Protein AF-A0A498FD10-F1 (afdb_monomer_lite)

Structure (mmCIF, N/CA/C/O backbone):
data_AF-A0A498FD10-F1
#
_entry.id   AF-A0A498FD10-F1
#
loop_
_atom_site.group_PDB
_atom_site.id
_atom_site.type_symbol
_atom_site.label_atom_id
_atom_site.label_alt_id
_atom_site.label_comp_id
_atom_site.label_asym_id
_atom_site.label_entity_id
_atom_site.label_seq_id
_atom_site.pdbx_PDB_ins_code
_atom_site.Cartn_x
_atom_site.Cartn_y
_atom_site.Cartn_z
_atom_site.occupancy
_atom_site.B_iso_or_equiv
_atom_site.auth_seq_id
_atom_site.auth_comp_id
_atom_site.auth_asym_id
_atom_site.auth_atom_id
_atom_site.pdbx_PDB_model_num
ATOM 1 N N . MET A 1 1 ? 15.746 -13.177 -6.698 1.00 59.44 1 MET A N 1
ATOM 2 C CA . MET A 1 1 ? 15.782 -11.921 -5.909 1.00 59.44 1 MET A CA 1
ATOM 3 C C . MET A 1 1 ? 14.862 -10.963 -6.612 1.00 59.44 1 MET A C 1
ATOM 5 O O . MET A 1 1 ? 15.133 -10.631 -7.755 1.00 59.44 1 MET A O 1
ATOM 9 N N . SER A 1 2 ? 13.763 -10.611 -5.969 1.00 72.75 2 SER A N 1
ATOM 10 C CA . SER A 1 2 ? 12.691 -9.817 -6.556 1.00 72.75 2 SER A CA 1
ATOM 11 C C . SER A 1 2 ? 12.587 -8.515 -5.776 1.00 72.75 2 SER A C 1
ATOM 13 O O . SER A 1 2 ? 12.315 -8.534 -4.571 1.00 72.75 2 SER A O 1
ATOM 15 N N . ASP A 1 3 ? 12.815 -7.401 -6.459 1.00 87.06 3 ASP A N 1
ATOM 16 C CA . ASP A 1 3 ? 12.590 -6.076 -5.900 1.00 87.06 3 ASP A CA 1
ATOM 17 C C . ASP A 1 3 ? 11.085 -5.878 -5.734 1.00 87.06 3 ASP A C 1
ATOM 19 O O . ASP A 1 3 ? 10.345 -5.785 -6.711 1.00 87.06 3 ASP A O 1
ATOM 23 N N . VAL A 1 4 ? 10.624 -5.837 -4.488 1.00 91.31 4 VAL A N 1
ATOM 24 C CA . VAL A 1 4 ? 9.201 -5.733 -4.162 1.00 91.31 4 VAL A CA 1
ATOM 25 C C . VAL A 1 4 ? 8.952 -4.646 -3.132 1.00 91.31 4 VAL A C 1
ATOM 27 O O . VAL A 1 4 ? 9.721 -4.449 -2.186 1.00 91.31 4 VAL A O 1
ATOM 30 N N . VAL A 1 5 ? 7.834 -3.952 -3.296 1.00 92.19 5 VAL A N 1
ATOM 31 C CA . VAL A 1 5 ? 7.202 -3.183 -2.227 1.00 92.19 5 VAL A CA 1
ATOM 32 C C . VAL A 1 5 ? 6.246 -4.127 -1.509 1.00 92.19 5 VAL A C 1
ATOM 34 O O . VAL A 1 5 ? 5.463 -4.808 -2.155 1.00 92.19 5 VAL A O 1
ATOM 37 N N . TYR A 1 6 ? 6.307 -4.197 -0.187 1.00 93.06 6 TYR A N 1
ATOM 38 C CA . TYR A 1 6 ? 5.499 -5.117 0.609 1.00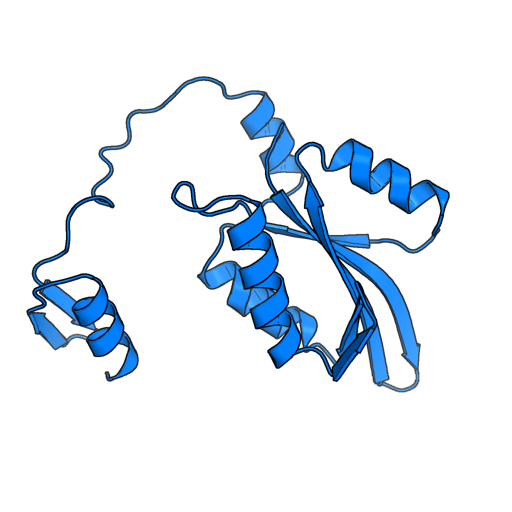 93.06 6 TYR A CA 1
ATOM 39 C C . TYR A 1 6 ? 4.609 -4.365 1.596 1.00 93.06 6 TYR A C 1
ATOM 41 O O . TYR A 1 6 ? 4.958 -3.275 2.063 1.00 93.06 6 TYR A O 1
ATOM 49 N N . ALA A 1 7 ? 3.507 -5.001 1.989 1.00 93.50 7 ALA A N 1
ATOM 50 C CA . ALA A 1 7 ? 2.672 -4.604 3.116 1.00 93.50 7 ALA A CA 1
ATOM 51 C C . ALA A 1 7 ? 2.555 -5.760 4.119 1.00 93.50 7 ALA A C 1
ATOM 53 O O . ALA A 1 7 ? 2.113 -6.857 3.784 1.00 93.50 7 ALA A O 1
ATOM 54 N N . ILE A 1 8 ? 2.961 -5.517 5.367 1.00 91.50 8 ILE A N 1
ATOM 55 C CA . ILE A 1 8 ? 2.906 -6.498 6.457 1.00 91.50 8 ILE A CA 1
ATOM 56 C C . ILE A 1 8 ? 1.992 -5.969 7.553 1.00 91.50 8 ILE A C 1
ATOM 58 O O . ILE A 1 8 ? 2.234 -4.895 8.109 1.00 91.50 8 ILE A O 1
ATOM 62 N N . ARG A 1 9 ? 0.984 -6.753 7.929 1.00 91.06 9 ARG A N 1
ATOM 63 C CA . ARG A 1 9 ? 0.213 -6.529 9.149 1.00 91.06 9 ARG A CA 1
ATOM 64 C C . ARG A 1 9 ? 1.095 -6.832 10.352 1.00 91.06 9 ARG A C 1
ATOM 66 O O . ARG A 1 9 ? 1.589 -7.947 10.480 1.00 91.06 9 ARG A O 1
ATOM 73 N N . ILE A 1 10 ? 1.297 -5.853 11.227 1.00 87.00 10 ILE A N 1
ATOM 74 C CA . ILE A 1 10 ? 2.062 -6.010 12.475 1.00 87.00 10 ILE A CA 1
ATOM 75 C C . ILE A 1 10 ? 1.133 -6.281 13.653 1.00 87.00 10 ILE A C 1
ATOM 77 O O . ILE A 1 10 ? 1.501 -7.009 14.573 1.00 87.00 10 ILE A O 1
ATOM 81 N N . SER A 1 11 ? -0.048 -5.673 13.644 1.00 82.56 11 SER A N 1
ATOM 82 C CA . SER A 1 11 ? -1.044 -5.855 14.689 1.00 82.56 11 SER A CA 1
ATOM 83 C C . SER A 1 11 ? -2.446 -5.841 14.085 1.00 82.56 11 SER A C 1
ATOM 85 O O . SER A 1 11 ? -2.685 -5.290 13.004 1.00 82.56 11 SER A O 1
ATOM 87 N N . HIS A 1 12 ? -3.367 -6.483 14.790 1.00 83.25 12 HIS A N 1
ATOM 88 C CA . HIS A 1 12 ? -4.774 -6.519 14.450 1.00 83.25 12 HIS A CA 1
ATOM 89 C C . HIS A 1 12 ? -5.584 -6.473 15.738 1.00 83.25 12 HIS A C 1
ATOM 91 O O . HIS A 1 12 ? -5.352 -7.276 16.644 1.00 83.25 12 HIS A O 1
ATOM 97 N N . LEU A 1 13 ? -6.532 -5.546 15.812 1.00 80.88 13 LEU A N 1
ATOM 98 C CA . LEU A 1 13 ? -7.516 -5.490 16.879 1.00 80.88 13 LEU A CA 1
ATOM 99 C C . LEU A 1 13 ? -8.904 -5.584 16.259 1.00 80.88 13 LEU A C 1
ATOM 101 O O . LEU A 1 13 ? -9.270 -4.764 15.420 1.00 80.88 13 LEU A O 1
ATOM 105 N N . GLU A 1 14 ? -9.682 -6.557 16.715 1.00 78.69 14 GLU A N 1
ATOM 106 C CA . GLU A 1 14 ? -11.080 -6.705 16.337 1.00 78.69 14 GLU A CA 1
ATOM 107 C C . GLU A 1 14 ? -11.931 -6.757 17.602 1.00 78.69 14 GLU A C 1
ATOM 109 O O . GLU A 1 14 ? -11.787 -7.654 18.434 1.00 78.69 14 GLU A O 1
ATOM 114 N N . TYR A 1 15 ? -12.794 -5.760 17.781 1.00 70.38 15 TYR A N 1
ATOM 115 C CA . TYR A 1 15 ? -13.701 -5.707 18.920 1.00 70.38 15 TYR A CA 1
ATOM 116 C C . TYR A 1 15 ? -15.035 -5.089 18.516 1.00 70.38 15 TYR A C 1
ATOM 118 O O . TYR A 1 15 ? -15.084 -3.960 18.035 1.00 70.38 15 TYR A O 1
ATOM 126 N N . SER A 1 16 ? -16.131 -5.819 18.743 1.00 70.00 16 SER A N 1
ATOM 127 C CA . SER A 1 16 ? -17.508 -5.337 18.537 1.00 70.00 16 SER A CA 1
ATOM 128 C C . SER A 1 16 ? -17.758 -4.698 17.157 1.00 70.00 16 SER A C 1
ATOM 130 O O . SER A 1 16 ? -18.390 -3.649 17.060 1.00 70.00 16 SER A O 1
ATOM 132 N N . GLY A 1 17 ? -17.240 -5.314 16.086 1.00 69.19 17 GLY A N 1
ATOM 133 C CA . GLY A 1 17 ? -17.388 -4.835 14.701 1.00 69.19 17 GLY A CA 1
ATOM 134 C C . GLY A 1 17 ? -16.402 -3.738 14.285 1.00 69.19 17 GLY A C 1
ATOM 135 O O . GLY A 1 17 ? -16.412 -3.304 13.134 1.00 69.19 17 GLY A O 1
ATOM 136 N N . LEU A 1 18 ? -15.525 -3.298 15.189 1.00 72.62 18 LEU A N 1
ATOM 137 C CA . LEU A 1 18 ? -14.444 -2.376 14.875 1.00 72.62 18 LEU A CA 1
ATOM 138 C C . LEU A 1 18 ? -13.156 -3.162 14.620 1.00 72.62 18 LEU A C 1
ATOM 140 O O . LEU A 1 18 ? -12.654 -3.847 15.511 1.00 72.62 18 LEU A O 1
ATOM 144 N N . LYS A 1 19 ? -12.646 -3.051 13.390 1.00 81.44 19 LYS A N 1
ATOM 145 C CA . LYS A 1 19 ? -11.406 -3.678 12.926 1.00 81.44 19 LYS A CA 1
ATOM 146 C C . LYS A 1 19 ? -10.339 -2.607 12.729 1.00 81.44 19 LYS A C 1
ATOM 148 O O . LYS A 1 19 ? -10.539 -1.705 11.915 1.00 81.44 19 LYS A O 1
ATOM 153 N N . ILE A 1 20 ? -9.230 -2.718 13.455 1.00 85.69 20 ILE A N 1
ATOM 154 C CA . ILE A 1 20 ? -8.041 -1.867 13.319 1.00 85.69 20 ILE A CA 1
ATOM 155 C C . ILE A 1 20 ? -6.876 -2.746 12.882 1.00 85.69 20 ILE A C 1
ATOM 157 O O . ILE A 1 20 ? -6.621 -3.791 13.484 1.00 85.69 20 ILE A O 1
ATOM 161 N N . MET A 1 21 ? -6.168 -2.323 11.843 1.00 89.19 21 MET A N 1
ATOM 162 C CA . MET A 1 21 ? -4.959 -2.988 11.368 1.00 89.19 21 MET A CA 1
ATOM 163 C C . MET A 1 21 ? -3.795 -2.010 11.366 1.00 89.19 21 MET A C 1
ATOM 165 O O . MET A 1 21 ? -3.860 -0.988 10.684 1.00 89.19 21 MET A O 1
ATOM 169 N N . ASP A 1 22 ? -2.715 -2.364 12.063 1.00 89.44 22 ASP A N 1
ATOM 170 C CA . ASP A 1 22 ? -1.441 -1.666 11.915 1.00 89.44 22 ASP A CA 1
ATOM 171 C C . ASP A 1 22 ? -0.633 -2.353 10.826 1.00 89.44 22 ASP A C 1
ATOM 173 O O . ASP A 1 22 ? -0.248 -3.522 10.953 1.00 89.44 22 ASP A O 1
ATOM 177 N N . ILE A 1 23 ? -0.346 -1.615 9.764 1.00 91.81 23 ILE A N 1
ATOM 178 C CA . ILE A 1 23 ? 0.306 -2.139 8.573 1.00 91.81 23 ILE A CA 1
ATOM 179 C C . ILE A 1 23 ? 1.594 -1.374 8.342 1.00 91.81 23 ILE A C 1
ATOM 181 O O . ILE A 1 23 ? 1.626 -0.145 8.310 1.00 91.81 23 ILE A O 1
ATOM 185 N N . LYS A 1 24 ? 2.684 -2.116 8.189 1.00 92.00 24 LYS A N 1
ATOM 186 C CA . LYS A 1 24 ? 3.979 -1.572 7.811 1.00 92.00 24 LYS A CA 1
ATOM 187 C C . LYS A 1 24 ? 4.225 -1.833 6.343 1.00 92.00 24 LYS A C 1
ATOM 189 O O . LYS A 1 24 ? 4.153 -2.974 5.892 1.00 92.00 24 LYS A O 1
ATOM 194 N N . MET A 1 25 ? 4.558 -0.767 5.634 1.00 92.25 25 MET A N 1
ATOM 195 C CA . MET A 1 25 ? 4.878 -0.809 4.217 1.00 92.25 25 MET A CA 1
ATOM 196 C C . MET A 1 25 ? 6.338 -0.451 4.018 1.00 92.25 25 MET A C 1
ATOM 198 O O . MET A 1 25 ? 6.848 0.472 4.654 1.00 92.25 25 MET A O 1
ATOM 202 N N . GLY A 1 26 ? 7.009 -1.175 3.138 1.00 91.88 26 GLY A N 1
ATOM 203 C CA . GLY A 1 26 ? 8.405 -0.918 2.822 1.00 91.88 26 GLY A CA 1
ATOM 204 C C . GLY A 1 26 ? 8.816 -1.615 1.543 1.00 91.88 26 GLY A C 1
ATOM 205 O O . GLY A 1 26 ? 7.998 -2.223 0.862 1.00 91.88 26 GLY A O 1
ATOM 206 N N . LYS A 1 27 ? 10.102 -1.536 1.230 1.00 92.00 27 LYS A N 1
ATOM 207 C CA . LYS A 1 27 ? 10.704 -2.241 0.099 1.00 92.00 27 LYS A CA 1
ATOM 208 C C . LYS A 1 27 ? 11.670 -3.323 0.553 1.00 92.00 27 LYS A C 1
ATOM 210 O O . LYS A 1 27 ? 12.316 -3.188 1.593 1.00 92.00 27 LYS A O 1
ATOM 215 N N . SER A 1 28 ? 11.814 -4.366 -0.251 1.00 90.81 28 SER A N 1
ATOM 216 C CA . SER A 1 28 ? 12.846 -5.380 -0.073 1.00 90.81 28 SER A CA 1
ATOM 217 C C . SER A 1 28 ? 13.328 -5.914 -1.415 1.00 90.81 28 SER A C 1
ATOM 219 O O . SER A 1 28 ? 12.563 -5.984 -2.369 1.00 90.81 28 SER A O 1
ATOM 221 N N . THR A 1 29 ? 14.596 -6.304 -1.460 1.00 88.50 29 THR A N 1
ATOM 222 C CA . THR A 1 29 ? 15.206 -7.074 -2.556 1.00 88.50 29 THR A CA 1
ATOM 223 C C . THR A 1 29 ? 15.275 -8.578 -2.222 1.00 88.50 29 THR A C 1
ATOM 225 O O . THR A 1 29 ? 15.592 -9.413 -3.071 1.00 88.50 29 THR A O 1
ATOM 228 N N . ASP A 1 30 ? 14.980 -8.931 -0.962 1.00 88.06 30 ASP A N 1
ATOM 229 C CA . ASP A 1 30 ? 14.954 -10.287 -0.403 1.00 88.06 30 ASP A CA 1
ATOM 230 C C . ASP A 1 30 ? 13.835 -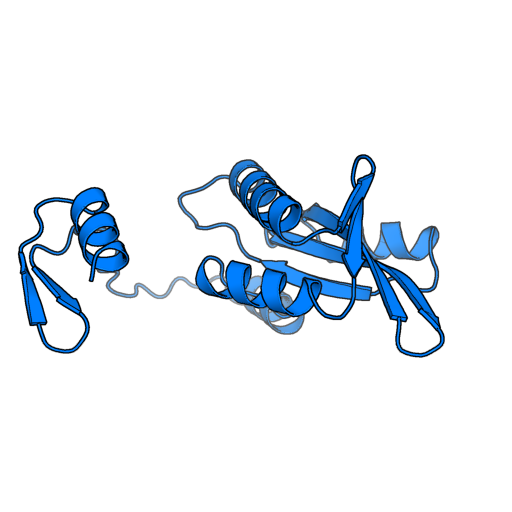10.370 0.647 1.00 88.06 30 ASP A C 1
ATOM 232 O O . ASP A 1 30 ? 14.036 -10.179 1.856 1.00 88.06 30 ASP A O 1
ATOM 236 N N . ILE A 1 31 ? 12.613 -10.600 0.163 1.00 86.62 31 ILE A N 1
ATOM 237 C CA . ILE A 1 31 ? 11.420 -10.598 1.010 1.00 86.62 31 ILE A CA 1
ATOM 238 C C . ILE A 1 31 ? 11.432 -11.734 2.039 1.00 86.62 31 ILE A C 1
ATOM 240 O O . ILE A 1 31 ? 10.967 -11.545 3.163 1.00 86.62 31 ILE A O 1
ATOM 244 N N . ASP A 1 32 ? 12.027 -12.885 1.722 1.00 86.06 32 ASP A N 1
ATOM 245 C CA . ASP A 1 32 ? 12.111 -14.018 2.644 1.00 86.06 32 ASP A CA 1
ATOM 246 C C . ASP A 1 32 ? 12.972 -13.684 3.864 1.00 86.06 32 ASP A C 1
ATOM 248 O O . ASP A 1 32 ? 12.590 -13.970 5.007 1.00 86.06 32 ASP A O 1
ATOM 252 N N . ASN A 1 33 ? 14.122 -13.041 3.647 1.00 87.44 33 ASN A N 1
ATOM 253 C CA . ASN A 1 33 ? 14.953 -12.553 4.740 1.00 87.44 33 ASN A CA 1
ATOM 254 C C . ASN A 1 33 ? 14.231 -11.464 5.549 1.00 87.44 33 ASN A C 1
ATOM 256 O O . ASN A 1 33 ? 14.241 -11.510 6.782 1.00 87.44 33 ASN A O 1
ATOM 260 N N . THR A 1 34 ? 13.544 -10.531 4.885 1.00 87.06 34 THR A N 1
ATOM 261 C CA . THR A 1 34 ? 12.748 -9.493 5.557 1.00 87.06 34 THR A CA 1
ATOM 262 C C . THR A 1 34 ? 11.677 -10.099 6.469 1.00 87.06 34 THR A C 1
ATOM 264 O O . THR A 1 34 ? 11.611 -9.755 7.651 1.00 87.06 34 THR A O 1
ATOM 267 N N . LEU A 1 35 ? 10.886 -11.060 5.984 1.00 83.12 35 LEU A N 1
ATOM 268 C CA . LEU A 1 35 ? 9.855 -11.733 6.783 1.00 83.12 35 LEU A CA 1
ATOM 269 C C . LEU A 1 35 ? 10.449 -12.501 7.969 1.00 83.12 35 LEU A C 1
ATOM 271 O O . LEU A 1 35 ? 9.902 -12.448 9.075 1.00 83.12 35 LEU A O 1
ATOM 275 N N . ARG A 1 36 ? 11.596 -13.170 7.782 1.00 84.94 36 ARG A N 1
ATOM 276 C CA . ARG A 1 36 ? 12.321 -13.837 8.879 1.00 84.94 36 ARG A CA 1
ATOM 277 C C . ARG A 1 36 ? 12.747 -12.853 9.965 1.00 84.94 36 ARG A C 1
ATOM 279 O O . ARG A 1 36 ? 12.686 -13.200 11.142 1.00 84.94 36 ARG A O 1
ATOM 286 N N . GLN A 1 37 ? 13.172 -11.645 9.598 1.00 83.94 37 GLN A N 1
ATOM 287 C CA . GLN A 1 37 ? 13.537 -10.609 10.567 1.00 83.94 37 GLN A CA 1
ATOM 288 C C . GLN A 1 37 ? 12.321 -10.116 11.352 1.00 83.94 37 GLN A C 1
ATOM 290 O O . GLN A 1 37 ? 12.386 -10.053 12.580 1.00 83.94 37 GLN A O 1
ATOM 295 N N . TYR A 1 38 ? 11.195 -9.852 10.683 1.00 80.88 38 TYR A N 1
ATOM 296 C CA . TYR A 1 38 ? 9.964 -9.449 11.369 1.00 80.88 38 TYR A CA 1
ATOM 297 C C . TYR A 1 38 ? 9.432 -10.544 12.302 1.00 80.88 38 TYR A C 1
ATOM 299 O O . TYR A 1 38 ? 9.023 -10.243 13.426 1.00 80.88 38 TYR A O 1
ATOM 307 N N . SER A 1 39 ? 9.511 -11.812 11.883 1.00 76.62 39 SER A N 1
ATOM 308 C CA . SER A 1 39 ? 9.015 -12.963 12.659 1.00 76.62 39 SER A CA 1
ATOM 309 C C . SER A 1 39 ? 9.757 -13.149 13.988 1.00 76.62 39 SER A C 1
ATOM 311 O O . SER A 1 39 ? 9.229 -13.739 14.925 1.00 76.62 39 SER A O 1
ATOM 313 N N . ARG A 1 40 ? 10.999 -12.652 14.096 1.00 76.31 40 ARG A N 1
ATOM 314 C CA . ARG A 1 40 ? 11.790 -12.718 15.337 1.00 76.31 40 ARG A CA 1
ATOM 315 C C . ARG A 1 40 ? 11.299 -11.742 16.407 1.00 76.31 40 ARG A C 1
ATOM 317 O O . ARG A 1 40 ? 11.551 -11.982 17.584 1.00 76.31 40 ARG A O 1
ATOM 324 N N . GLY A 1 41 ? 10.642 -10.653 16.005 1.00 68.56 41 GLY A N 1
ATOM 325 C CA . GLY A 1 41 ? 10.189 -9.587 16.904 1.00 68.56 41 GLY A CA 1
ATOM 326 C C . GLY A 1 41 ? 8.687 -9.587 17.194 1.00 68.56 41 GLY A C 1
ATOM 327 O O . GLY A 1 41 ? 8.287 -9.044 18.217 1.00 68.56 41 GLY A O 1
ATOM 328 N N . ASN A 1 42 ? 7.861 -10.189 16.332 1.00 66.38 42 ASN A N 1
ATOM 329 C CA . ASN A 1 42 ? 6.399 -10.180 16.447 1.00 66.38 42 ASN A CA 1
ATOM 330 C C . ASN A 1 42 ? 5.815 -11.537 16.018 1.00 66.38 42 ASN A C 1
ATOM 332 O O . ASN A 1 42 ? 6.190 -12.059 14.970 1.00 66.38 42 ASN A O 1
ATOM 336 N N . ARG A 1 43 ? 4.899 -12.101 16.821 1.00 65.69 43 ARG A N 1
ATOM 337 C CA . ARG A 1 43 ? 4.294 -13.426 16.565 1.00 65.69 43 ARG A CA 1
ATOM 338 C C . ARG A 1 43 ? 3.118 -13.402 15.585 1.00 65.69 43 ARG A C 1
ATOM 340 O O . ARG A 1 43 ? 2.932 -14.386 14.885 1.00 65.69 43 ARG A O 1
ATOM 347 N N . ASP A 1 44 ? 2.394 -12.287 15.497 1.00 74.00 44 ASP A N 1
ATOM 348 C CA . ASP A 1 44 ? 1.149 -12.177 14.715 1.00 74.00 44 ASP A CA 1
ATOM 349 C C . ASP A 1 44 ? 1.319 -11.371 13.419 1.00 74.00 44 ASP A C 1
ATOM 351 O O . ASP A 1 44 ? 0.405 -10.669 12.974 1.00 74.00 44 ASP A O 1
ATOM 355 N N . ILE A 1 45 ? 2.508 -11.449 12.814 1.00 84.69 45 ILE A N 1
ATOM 356 C CA . ILE A 1 45 ? 2.749 -10.784 11.536 1.00 84.69 45 ILE A CA 1
ATOM 357 C C . ILE A 1 45 ? 2.140 -11.571 10.382 1.00 84.69 45 ILE A C 1
ATOM 359 O O . ILE A 1 45 ? 2.245 -12.794 10.322 1.00 84.69 45 ILE A O 1
ATOM 363 N N . GLU A 1 46 ? 1.557 -10.856 9.431 1.00 89.06 46 GLU A N 1
ATOM 364 C CA . GLU A 1 46 ? 1.034 -11.445 8.201 1.00 89.06 46 GLU A CA 1
ATOM 365 C C . GLU A 1 46 ? 1.466 -10.588 7.017 1.00 89.06 46 GLU A C 1
ATOM 367 O O . GLU A 1 46 ? 1.280 -9.371 7.028 1.00 89.06 46 GLU A O 1
ATOM 372 N N . LEU A 1 47 ? 2.079 -11.215 6.013 1.00 90.38 47 LEU A N 1
ATOM 373 C CA . LEU A 1 47 ? 2.305 -10.569 4.727 1.00 90.38 47 LEU A CA 1
ATOM 374 C C . LEU A 1 47 ? 0.956 -10.487 4.012 1.00 90.38 47 LEU A C 1
ATOM 376 O O . LEU A 1 47 ? 0.341 -11.524 3.780 1.00 90.38 47 LEU A O 1
ATOM 380 N N . LEU A 1 48 ? 0.516 -9.273 3.695 1.00 92.06 48 LEU A N 1
ATOM 381 C CA . LEU A 1 48 ? -0.772 -9.041 3.050 1.00 92.06 48 LEU A CA 1
ATOM 382 C C . LEU A 1 48 ? -0.617 -8.992 1.532 1.00 92.06 48 LEU A C 1
ATOM 384 O O . LEU A 1 48 ? -1.245 -9.772 0.830 1.00 92.06 48 LEU A O 1
ATOM 388 N N . ASP A 1 49 ? 0.267 -8.120 1.048 1.00 93.06 49 ASP A N 1
ATOM 389 C CA . ASP A 1 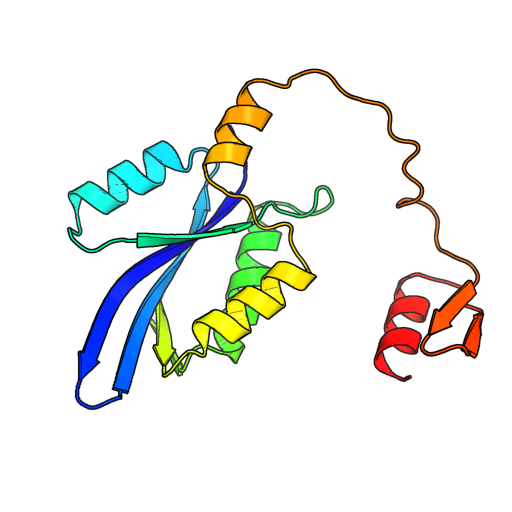49 ? 0.457 -7.882 -0.380 1.00 93.06 49 ASP A CA 1
ATOM 390 C C . ASP A 1 49 ? 1.927 -7.614 -0.708 1.00 93.06 49 ASP A C 1
ATOM 392 O O . ASP A 1 49 ? 2.707 -7.129 0.128 1.00 93.06 49 ASP A O 1
ATOM 396 N N . MET A 1 50 ? 2.292 -7.921 -1.951 1.00 93.56 50 MET A N 1
ATOM 397 C CA . MET A 1 50 ? 3.581 -7.587 -2.545 1.00 93.56 50 MET A CA 1
ATOM 398 C C . MET A 1 50 ? 3.357 -7.020 -3.937 1.00 93.56 50 MET A C 1
ATOM 400 O O . MET A 1 50 ? 2.636 -7.603 -4.735 1.00 93.56 50 MET A O 1
ATOM 404 N N . TRP A 1 51 ? 4.022 -5.918 -4.250 1.00 92.56 51 TRP A N 1
ATOM 405 C CA . TRP A 1 51 ? 3.921 -5.252 -5.539 1.00 92.56 51 TRP A CA 1
ATOM 406 C C . TRP A 1 51 ? 5.287 -5.127 -6.181 1.00 92.56 51 TRP A C 1
ATOM 408 O O . TRP A 1 51 ? 6.241 -4.651 -5.555 1.00 92.56 51 TRP A O 1
ATOM 418 N N . THR A 1 52 ? 5.373 -5.488 -7.456 1.00 91.00 52 THR A N 1
ATOM 419 C CA . THR A 1 52 ? 6.549 -5.159 -8.259 1.00 91.00 52 THR A CA 1
ATOM 420 C C . THR A 1 52 ? 6.533 -3.683 -8.611 1.00 91.00 52 THR A C 1
ATOM 422 O O . THR A 1 52 ? 5.509 -3.186 -9.095 1.00 91.00 52 THR A O 1
ATOM 425 N N . PRO A 1 53 ? 7.657 -2.971 -8.442 1.00 86.94 53 PRO A N 1
ATOM 426 C CA . PRO A 1 53 ? 7.844 -1.683 -9.081 1.00 86.94 53 PRO A CA 1
ATOM 427 C C . PRO A 1 53 ? 7.585 -1.792 -10.580 1.00 86.94 53 PRO A C 1
ATOM 429 O O . PRO A 1 53 ? 7.912 -2.796 -11.211 1.00 86.94 53 PRO A O 1
ATOM 432 N N . ASN A 1 54 ? 7.038 -0.729 -11.158 1.00 82.88 54 ASN A N 1
ATOM 433 C CA . ASN A 1 54 ? 7.069 -0.570 -12.602 1.00 82.88 54 ASN A CA 1
ATOM 434 C C . ASN A 1 54 ? 8.550 -0.578 -13.066 1.00 82.88 54 ASN A C 1
ATOM 436 O O . ASN A 1 54 ? 9.342 0.133 -12.438 1.00 82.88 54 ASN A O 1
ATOM 440 N N . PRO A 1 55 ? 8.921 -1.326 -14.127 1.00 79.56 55 PRO A N 1
ATOM 441 C CA . PRO A 1 55 ? 10.290 -1.379 -14.658 1.00 79.56 55 PRO A CA 1
ATOM 442 C C . PRO A 1 55 ? 10.937 -0.005 -14.894 1.00 79.56 55 PRO A C 1
ATOM 444 O O . PRO A 1 55 ? 12.139 0.162 -14.692 1.00 79.56 55 PRO A O 1
ATOM 447 N N . ASP A 1 56 ? 10.136 1.008 -15.232 1.00 79.81 56 ASP A N 1
ATOM 448 C CA . ASP A 1 56 ? 10.596 2.375 -15.507 1.00 79.81 56 ASP A CA 1
ATOM 449 C C . ASP A 1 56 ? 10.823 3.224 -14.248 1.00 79.81 56 ASP A C 1
ATOM 451 O O . ASP A 1 56 ? 11.194 4.404 -14.318 1.00 79.81 56 ASP A O 1
ATOM 455 N N . LYS A 1 57 ? 10.536 2.676 -13.064 1.00 81.12 57 LYS A N 1
ATOM 456 C CA . LYS A 1 57 ? 10.629 3.378 -11.784 1.00 81.12 57 LYS A CA 1
ATOM 457 C C . LYS A 1 57 ? 11.543 2.628 -10.835 1.00 81.12 57 LYS A C 1
ATOM 459 O O . LYS A 1 57 ? 11.537 1.412 -10.724 1.00 81.12 57 LYS A O 1
ATOM 464 N N . THR A 1 58 ? 12.296 3.394 -10.052 1.00 88.12 58 THR A N 1
ATOM 465 C CA . THR A 1 58 ? 13.105 2.797 -8.989 1.00 88.12 58 THR A CA 1
ATOM 466 C C . THR A 1 58 ? 12.206 2.215 -7.897 1.00 88.12 58 THR A C 1
ATOM 468 O O . THR A 1 58 ? 11.156 2.785 -7.579 1.00 88.12 58 THR A O 1
ATOM 471 N N . LEU A 1 59 ? 12.668 1.152 -7.237 1.00 88.19 59 LEU A N 1
ATOM 472 C CA . LE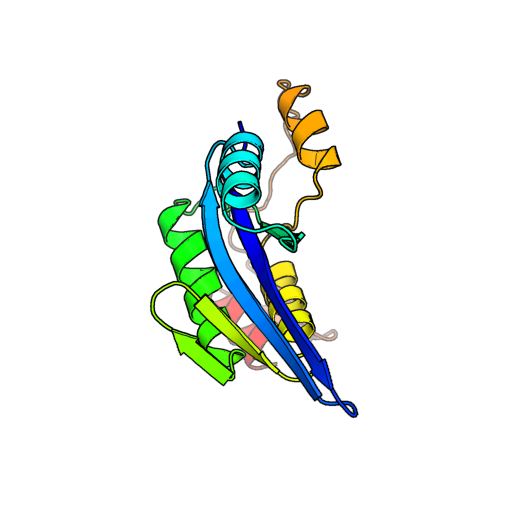U A 1 59 ? 12.005 0.555 -6.073 1.00 88.19 59 LEU A CA 1
ATOM 473 C C . LEU A 1 59 ? 11.692 1.593 -4.973 1.00 88.19 59 LEU A C 1
ATOM 475 O O . LEU A 1 59 ? 10.648 1.541 -4.330 1.00 88.19 59 LEU A O 1
ATOM 479 N N . SER A 1 60 ? 12.557 2.598 -4.797 1.00 89.25 60 SER A N 1
ATOM 480 C CA . SER A 1 60 ? 12.323 3.698 -3.848 1.00 89.25 60 SER A CA 1
ATOM 481 C C . SER A 1 60 ? 11.196 4.639 -4.277 1.00 89.25 60 SER A C 1
ATOM 483 O O . SER A 1 60 ? 10.490 5.182 -3.429 1.00 89.25 60 SER A O 1
ATOM 485 N N . THR A 1 61 ? 11.032 4.867 -5.580 1.00 90.44 61 THR A N 1
ATOM 486 C CA . THR A 1 61 ? 9.929 5.673 -6.115 1.00 90.44 61 THR A CA 1
ATOM 487 C C . THR A 1 61 ? 8.606 4.928 -5.973 1.00 90.44 61 THR A C 1
ATOM 489 O O . THR A 1 61 ? 7.625 5.535 -5.551 1.00 90.44 61 THR A O 1
ATOM 492 N N . ALA A 1 62 ? 8.594 3.623 -6.264 1.00 89.81 62 ALA A N 1
ATOM 493 C CA . ALA A 1 62 ? 7.420 2.774 -6.085 1.00 89.81 62 ALA A CA 1
ATOM 494 C C . ALA A 1 62 ? 6.978 2.729 -4.614 1.00 89.81 62 ALA A C 1
ATOM 496 O O . ALA A 1 62 ? 5.818 3.002 -4.323 1.00 89.81 62 ALA A O 1
ATOM 497 N N . GLU A 1 63 ? 7.908 2.506 -3.679 1.00 92.94 63 GLU A N 1
ATOM 498 C CA . GLU A 1 63 ? 7.635 2.533 -2.235 1.00 92.94 63 GLU A CA 1
ATOM 499 C C . GLU A 1 63 ? 6.988 3.853 -1.795 1.00 92.94 63 GLU A C 1
ATOM 501 O O . GLU A 1 63 ? 5.955 3.848 -1.127 1.00 92.94 63 GLU A O 1
ATOM 506 N N . ARG A 1 64 ? 7.568 4.994 -2.197 1.00 91.94 64 ARG A N 1
ATOM 507 C CA . ARG A 1 64 ? 7.009 6.315 -1.871 1.00 91.94 64 ARG A CA 1
ATOM 508 C C . ARG A 1 64 ? 5.616 6.508 -2.458 1.00 91.94 64 ARG A C 1
ATOM 510 O O . ARG A 1 64 ? 4.773 7.101 -1.798 1.00 91.94 64 ARG A O 1
ATOM 517 N N . GLY A 1 65 ? 5.381 6.021 -3.676 1.00 91.25 65 GLY A N 1
ATOM 518 C CA . GLY A 1 65 ? 4.070 6.059 -4.319 1.00 91.25 65 GLY A CA 1
ATOM 519 C C . GLY A 1 65 ? 3.031 5.258 -3.538 1.00 91.25 65 GLY A C 1
ATOM 520 O O . GLY A 1 65 ? 1.991 5.802 -3.184 1.00 91.25 65 GLY A O 1
ATOM 521 N N . VAL A 1 66 ? 3.346 4.007 -3.190 1.00 92.25 66 VAL A N 1
ATOM 522 C CA . VAL A 1 66 ? 2.467 3.140 -2.388 1.00 92.25 66 VAL A CA 1
ATOM 523 C C . VAL A 1 66 ? 2.170 3.773 -1.027 1.00 92.25 66 VAL A C 1
ATOM 525 O O . VAL A 1 66 ? 1.010 3.848 -0.633 1.00 92.25 66 VAL A O 1
ATOM 528 N N . GLN A 1 67 ? 3.182 4.312 -0.341 1.00 93.19 67 GLN A N 1
ATOM 529 C CA . GLN A 1 67 ? 2.986 5.021 0.928 1.00 93.19 67 GLN A CA 1
ATOM 530 C C . GLN A 1 67 ? 2.123 6.283 0.767 1.00 93.19 67 GLN A C 1
ATOM 532 O O . GLN A 1 67 ? 1.269 6.539 1.608 1.00 93.19 67 GLN A O 1
ATOM 537 N N . ALA A 1 68 ? 2.296 7.053 -0.311 1.00 92.00 68 ALA A N 1
ATOM 538 C CA . ALA A 1 68 ? 1.490 8.245 -0.574 1.00 92.00 68 ALA A CA 1
ATOM 539 C C . ALA A 1 68 ? 0.019 7.911 -0.874 1.00 92.00 68 ALA A C 1
ATOM 541 O O . ALA A 1 68 ? -0.872 8.673 -0.501 1.00 92.00 68 ALA A O 1
ATOM 542 N N . VAL A 1 69 ? -0.251 6.776 -1.530 1.00 92.62 69 VAL A N 1
ATOM 543 C CA . VAL A 1 69 ? -1.620 6.266 -1.681 1.00 92.62 69 VAL A CA 1
ATOM 544 C C . VAL A 1 69 ? -2.145 5.821 -0.318 1.00 92.62 69 VAL A C 1
ATOM 546 O O . VAL A 1 69 ? -3.228 6.248 0.065 1.00 92.62 69 VAL A O 1
ATOM 549 N N . ALA A 1 70 ? -1.363 5.063 0.456 1.00 93.00 70 ALA A N 1
ATOM 550 C CA . ALA A 1 70 ? -1.752 4.590 1.785 1.00 93.00 70 ALA A CA 1
ATOM 551 C C . ALA A 1 70 ? -2.156 5.730 2.730 1.00 93.00 70 ALA A C 1
ATOM 553 O O . ALA A 1 70 ? -3.149 5.596 3.434 1.00 93.00 70 ALA A O 1
ATOM 554 N N . GLU A 1 71 ? -1.462 6.873 2.702 1.00 92.44 71 GLU A N 1
ATOM 555 C CA . GLU A 1 71 ? -1.812 8.066 3.494 1.00 92.44 71 GLU A CA 1
ATOM 556 C C . GLU A 1 71 ? -3.235 8.585 3.248 1.00 92.44 71 GLU A C 1
ATOM 558 O O . GLU A 1 71 ? -3.798 9.233 4.124 1.00 92.44 71 GLU A O 1
ATOM 563 N N . ARG A 1 72 ? -3.830 8.313 2.080 1.00 92.62 72 ARG A N 1
ATOM 564 C CA . ARG A 1 72 ? -5.200 8.743 1.759 1.00 92.62 72 ARG A CA 1
ATOM 565 C C . ARG A 1 72 ? -6.276 7.831 2.342 1.00 92.62 72 ARG A C 1
ATOM 567 O O . ARG A 1 72 ? -7.398 8.285 2.533 1.00 92.62 72 ARG A O 1
ATOM 574 N N . TYR A 1 73 ? -5.939 6.566 2.589 1.00 92.12 73 TYR A N 1
ATOM 575 C CA . TYR A 1 73 ? -6.866 5.541 3.087 1.00 92.12 73 TYR A CA 1
ATOM 576 C C . TYR A 1 73 ? -6.639 5.223 4.568 1.00 92.12 73 TYR A C 1
ATOM 578 O O . TYR A 1 73 ? -7.554 4.782 5.263 1.00 92.12 73 TYR A O 1
ATOM 586 N N . ALA A 1 74 ? -5.415 5.415 5.058 1.00 92.44 74 ALA A N 1
ATOM 587 C CA . ALA A 1 74 ? -5.075 5.212 6.451 1.00 92.44 74 ALA A CA 1
ATOM 588 C C . ALA A 1 74 ? -5.746 6.279 7.322 1.00 92.44 74 ALA A C 1
ATOM 590 O O . ALA A 1 74 ? -5.782 7.461 6.990 1.00 92.44 74 ALA A O 1
ATOM 591 N N . TYR A 1 75 ? -6.241 5.850 8.477 1.00 89.50 75 TYR A N 1
ATOM 592 C CA . TYR A 1 75 ? -6.774 6.737 9.502 1.00 89.50 75 TYR A CA 1
ATOM 593 C C . TYR A 1 75 ? -5.666 7.546 10.184 1.00 89.50 75 TYR A C 1
ATOM 595 O O . TYR A 1 75 ? -5.856 8.717 10.501 1.00 89.50 75 TYR A O 1
ATOM 603 N N . ASP A 1 76 ? -4.514 6.915 10.417 1.00 89.19 76 ASP A N 1
ATOM 604 C CA . ASP A 1 76 ? -3.358 7.543 11.053 1.00 89.19 76 ASP A CA 1
ATOM 605 C C . ASP A 1 76 ? -2.048 6.983 10.480 1.00 89.19 76 ASP A C 1
ATOM 607 O O . ASP A 1 76 ? -1.985 5.838 10.016 1.00 89.19 76 ASP A O 1
ATOM 611 N N . LYS A 1 77 ? -0.987 7.791 10.539 1.00 88.81 77 LYS A N 1
ATOM 612 C CA . LYS A 1 77 ? 0.376 7.413 10.158 1.00 88.81 77 LYS A CA 1
ATOM 613 C C . LYS A 1 77 ? 1.318 7.649 11.333 1.00 88.81 77 LYS A C 1
ATOM 615 O O . LYS A 1 77 ? 1.623 8.781 11.698 1.00 88.81 77 LYS A O 1
ATOM 620 N N . GLN A 1 78 ? 1.879 6.565 11.856 1.00 80.88 78 GLN A N 1
ATOM 621 C CA . GLN A 1 78 ? 2.831 6.590 12.963 1.00 80.88 78 GLN A CA 1
ATOM 622 C C . GLN A 1 78 ? 4.217 6.170 12.483 1.00 80.88 78 GLN A C 1
ATOM 624 O O . GLN A 1 78 ? 4.571 4.990 12.497 1.00 80.88 78 GLN A O 1
ATOM 629 N N . SER A 1 79 ? 5.022 7.159 12.086 1.00 78.06 79 SER A N 1
ATOM 630 C CA . SER A 1 79 ? 6.370 6.964 11.538 1.00 78.06 79 SER A CA 1
ATOM 631 C C . SER A 1 79 ? 6.364 6.048 10.300 1.00 78.06 79 SER A C 1
ATOM 633 O O . SER A 1 79 ? 6.102 6.520 9.196 1.00 78.06 79 SER A O 1
ATOM 635 N N . GLU A 1 80 ? 6.582 4.743 10.490 1.00 75.94 80 GLU A N 1
ATOM 636 C CA . GLU A 1 80 ? 6.642 3.707 9.446 1.00 75.94 80 GLU A CA 1
ATOM 637 C C . GLU A 1 80 ? 5.401 2.793 9.418 1.00 75.94 80 GLU A C 1
ATOM 639 O O . GLU A 1 80 ? 5.381 1.789 8.703 1.00 75.94 80 GLU A O 1
ATOM 644 N N . LYS A 1 81 ? 4.386 3.083 10.241 1.00 88.06 81 LYS A N 1
ATOM 645 C CA . LYS A 1 81 ? 3.150 2.299 10.349 1.00 88.06 81 LYS A CA 1
ATOM 646 C C . LYS A 1 81 ? 1.949 3.112 9.888 1.00 88.06 81 LYS A C 1
ATOM 648 O O . LYS A 1 81 ? 1.838 4.294 10.206 1.00 88.06 81 LYS A O 1
ATOM 653 N N . PHE A 1 82 ? 1.033 2.439 9.214 1.00 92.81 82 PHE A N 1
ATOM 654 C CA . PHE A 1 82 ? -0.249 2.958 8.770 1.00 92.81 82 PHE A CA 1
ATOM 655 C C . PHE A 1 82 ? -1.361 2.232 9.513 1.00 92.81 82 PHE A C 1
ATOM 657 O O . PHE A 1 82 ? -1.380 1.001 9.550 1.00 92.81 82 PHE A O 1
ATOM 664 N N . VAL A 1 83 ? -2.273 2.994 10.106 1.00 90.50 83 VAL A N 1
ATOM 665 C CA . VAL A 1 83 ? -3.426 2.461 10.830 1.00 90.50 83 VAL A CA 1
ATOM 666 C C . VAL A 1 83 ? -4.623 2.477 9.892 1.00 90.50 83 VAL A C 1
ATOM 668 O O . VAL A 1 83 ? -5.075 3.545 9.486 1.00 90.50 83 VAL A O 1
ATOM 671 N N . PHE A 1 84 ? -5.153 1.307 9.553 1.00 90.94 84 PHE A N 1
ATOM 672 C CA . PHE A 1 84 ? -6.348 1.167 8.722 1.00 90.94 84 PHE A CA 1
ATOM 673 C C . PHE A 1 84 ? -7.546 0.751 9.569 1.00 90.94 84 PHE A C 1
ATOM 675 O O . PHE A 1 84 ? -7.438 -0.132 10.423 1.00 90.94 84 PHE A O 1
ATOM 682 N N . LEU A 1 85 ? -8.699 1.361 9.298 1.00 87.94 85 LEU A N 1
ATOM 683 C CA . LEU A 1 85 ? -9.969 1.036 9.943 1.00 87.94 85 LEU A CA 1
ATOM 684 C C . LEU A 1 85 ? -10.887 0.296 8.969 1.00 87.94 85 LEU A C 1
ATOM 686 O O . LEU A 1 85 ? -10.887 0.592 7.781 1.00 87.94 85 LEU A O 1
ATOM 690 N N . GLN A 1 86 ? -11.687 -0.640 9.482 1.00 81.31 86 GLN A N 1
ATOM 691 C CA . GLN A 1 86 ? -12.909 -1.147 8.833 1.00 81.31 86 GLN A CA 1
ATOM 692 C C . GLN A 1 86 ? -12.787 -1.444 7.321 1.00 81.31 86 GLN A C 1
ATOM 694 O O . GLN A 1 86 ? -13.564 -0.945 6.521 1.00 81.31 86 GLN A O 1
ATOM 699 N N . GLY A 1 87 ? -11.815 -2.264 6.913 1.00 83.06 87 GLY A N 1
ATOM 700 C CA . GLY A 1 87 ? -11.685 -2.685 5.508 1.00 83.06 87 GLY A CA 1
ATOM 701 C C . GLY A 1 87 ? -11.049 -1.655 4.565 1.00 83.06 87 GLY A C 1
ATOM 702 O O . GLY A 1 87 ? -10.760 -2.009 3.430 1.00 83.06 87 GLY A O 1
ATOM 703 N N . ALA A 1 88 ? -10.704 -0.448 5.033 1.00 89.44 88 ALA A N 1
ATOM 704 C CA . ALA A 1 88 ? -10.020 0.571 4.222 1.00 89.44 88 ALA A CA 1
ATOM 705 C C . ALA A 1 88 ? -8.695 0.079 3.610 1.00 89.44 88 ALA A C 1
ATOM 707 O O . ALA A 1 88 ? -8.247 0.585 2.586 1.00 89.44 88 ALA A O 1
ATOM 708 N N . TYR A 1 89 ? -8.063 -0.928 4.223 1.00 92.56 89 TYR A N 1
ATOM 709 C CA . TYR A 1 89 ? -6.895 -1.572 3.631 1.00 92.56 89 TYR A CA 1
ATOM 710 C C . TYR A 1 89 ? -7.223 -2.317 2.333 1.00 92.56 89 TYR A C 1
ATOM 712 O O . TYR A 1 89 ? -6.431 -2.256 1.403 1.00 92.56 89 TYR A O 1
ATOM 720 N N . GLN A 1 90 ? -8.360 -3.015 2.258 1.00 93.12 90 GLN A N 1
ATOM 721 C CA . GLN A 1 90 ? -8.771 -3.712 1.038 1.00 93.12 90 GLN A CA 1
ATOM 722 C C . GLN A 1 90 ? -8.961 -2.716 -0.111 1.00 93.12 90 GLN A C 1
ATOM 724 O O . GLN A 1 90 ? -8.397 -2.924 -1.178 1.00 93.12 90 GLN A O 1
ATOM 729 N N . GLU A 1 91 ? -9.648 -1.597 0.130 1.00 92.56 91 GLU A N 1
ATOM 730 C CA . GLU A 1 91 ? -9.833 -0.541 -0.880 1.00 92.56 91 GLU A CA 1
ATOM 731 C C . GLU A 1 91 ? -8.496 0.071 -1.329 1.00 92.56 91 GLU A C 1
ATOM 733 O O . GLU A 1 91 ? -8.257 0.305 -2.519 1.00 92.56 91 GLU A O 1
ATOM 738 N N . PHE A 1 92 ? -7.589 0.292 -0.373 1.00 94.31 92 PHE A N 1
ATOM 739 C CA . PHE A 1 92 ? -6.221 0.711 -0.656 1.00 94.31 92 PHE A CA 1
ATOM 740 C C . PHE A 1 92 ? -5.491 -0.311 -1.541 1.00 94.31 92 PHE A C 1
ATOM 742 O O . PHE A 1 92 ? -4.917 0.066 -2.563 1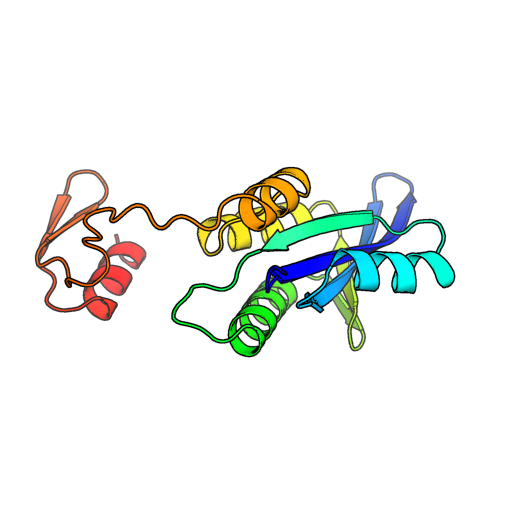.00 94.31 92 PHE A O 1
ATOM 749 N N . ALA A 1 93 ? -5.519 -1.592 -1.173 1.00 92.88 93 ALA A N 1
ATOM 750 C CA . ALA A 1 93 ? -4.813 -2.649 -1.885 1.00 92.88 93 ALA A CA 1
ATOM 751 C C . ALA A 1 93 ? -5.365 -2.823 -3.304 1.00 92.88 93 ALA A C 1
ATOM 753 O O . ALA A 1 93 ? -4.587 -2.907 -4.248 1.00 92.88 93 ALA A O 1
ATOM 754 N N . GLU A 1 94 ? -6.688 -2.785 -3.481 1.00 93.31 94 GLU A N 1
ATOM 755 C CA . GLU A 1 94 ? -7.340 -2.801 -4.795 1.00 93.31 94 GLU A CA 1
ATOM 756 C C . GLU A 1 94 ? -6.874 -1.636 -5.673 1.00 93.31 94 GLU A C 1
ATOM 758 O O . GLU A 1 94 ? -6.508 -1.839 -6.830 1.00 93.31 94 GLU A O 1
ATOM 763 N N . THR A 1 95 ? -6.788 -0.432 -5.105 1.00 91.56 95 THR A N 1
ATOM 764 C CA . THR A 1 95 ? -6.298 0.755 -5.822 1.00 91.56 95 THR A CA 1
ATOM 765 C C . THR A 1 95 ? -4.838 0.599 -6.248 1.00 91.56 95 THR A C 1
ATOM 767 O O . THR A 1 95 ? -4.475 0.942 -7.373 1.00 91.56 95 THR A O 1
ATOM 770 N N . VAL A 1 96 ? -3.980 0.060 -5.377 1.00 90.62 96 VAL A N 1
ATOM 771 C CA . VAL A 1 96 ? -2.575 -0.199 -5.727 1.00 90.62 96 VAL A CA 1
ATOM 772 C C . VAL A 1 96 ? -2.470 -1.307 -6.777 1.00 90.62 96 VAL A C 1
ATOM 774 O O . VAL A 1 96 ? -1.679 -1.171 -7.708 1.00 90.62 96 VAL A O 1
ATOM 777 N N . ASN A 1 97 ? -3.304 -2.346 -6.696 1.00 91.69 97 ASN A N 1
ATOM 778 C CA . ASN A 1 97 ? -3.347 -3.456 -7.652 1.00 91.69 97 ASN A CA 1
ATOM 779 C C . ASN A 1 97 ? -3.766 -3.019 -9.067 1.00 91.69 97 ASN A C 1
ATOM 781 O O . ASN A 1 97 ? -3.423 -3.693 -10.035 1.00 91.69 97 ASN A O 1
ATOM 785 N N . MET A 1 98 ? -4.475 -1.894 -9.212 1.00 88.00 98 MET A N 1
ATOM 786 C CA . MET A 1 98 ? -4.754 -1.302 -10.529 1.00 88.00 98 MET A CA 1
ATOM 787 C C . MET A 1 98 ? -3.511 -0.681 -11.181 1.00 88.00 98 MET A C 1
ATOM 789 O O . MET A 1 98 ? -3.474 -0.522 -12.399 1.00 88.00 98 MET A O 1
ATOM 793 N N . LEU A 1 99 ? -2.514 -0.292 -10.383 1.00 85.12 99 LEU A N 1
ATOM 794 C CA . LEU A 1 99 ? -1.333 0.447 -10.839 1.00 85.12 99 LEU A CA 1
ATOM 795 C C . LEU A 1 99 ? -0.071 -0.414 -10.877 1.00 85.12 99 LEU A C 1
ATOM 797 O O . LEU A 1 99 ? 0.806 -0.190 -11.710 1.00 85.12 99 LEU A O 1
ATOM 801 N N . LEU A 1 100 ? 0.045 -1.360 -9.950 1.00 88.06 100 LEU A N 1
ATOM 802 C CA . LEU A 1 100 ? 1.197 -2.232 -9.790 1.00 88.06 100 LEU A CA 1
ATOM 803 C C . LEU A 1 100 ? 0.748 -3.687 -9.814 1.00 88.06 100 LEU A C 1
ATOM 805 O O . LEU A 1 100 ? -0.277 -4.053 -9.240 1.00 88.06 100 LEU A O 1
ATOM 809 N N . ARG A 1 101 ? 1.568 -4.537 -10.431 1.00 87.88 101 ARG A N 1
ATOM 810 C CA . ARG A 1 101 ? 1.329 -5.975 -10.437 1.00 87.88 101 ARG A CA 1
ATOM 811 C C . ARG A 1 101 ? 1.545 -6.527 -9.030 1.00 87.88 101 ARG A C 1
ATOM 813 O O . ARG A 1 101 ? 2.647 -6.454 -8.484 1.00 87.88 101 ARG A O 1
ATOM 820 N N . ASN A 1 102 ? 0.472 -7.063 -8.458 1.00 88.19 102 ASN A N 1
ATOM 821 C CA . ASN A 1 102 ? 0.533 -7.824 -7.220 1.00 88.19 102 ASN A CA 1
ATOM 822 C C . ASN A 1 102 ? 1.184 -9.186 -7.499 1.00 88.19 102 ASN A C 1
ATOM 824 O O . ASN A 1 102 ? 0.871 -9.822 -8.508 1.00 88.19 102 ASN A O 1
ATOM 828 N N . MET A 1 103 ? 2.101 -9.604 -6.634 1.00 84.25 103 MET A N 1
ATOM 829 C CA . MET A 1 103 ? 2.782 -10.890 -6.710 1.00 84.25 103 MET A CA 1
ATOM 830 C C . MET A 1 103 ? 2.423 -11.759 -5.517 1.00 84.25 103 MET A C 1
ATOM 832 O O . MET A 1 103 ? 2.531 -11.348 -4.360 1.00 84.25 103 MET A O 1
ATOM 836 N N . SER A 1 104 ? 2.077 -13.010 -5.803 1.00 79.94 104 SER A N 1
ATOM 837 C CA . SER A 1 104 ? 2.016 -14.039 -4.779 1.00 79.94 104 SER A CA 1
ATOM 838 C C . SER A 1 104 ? 3.418 -14.548 -4.444 1.00 79.94 104 SER A C 1
ATOM 840 O O . SER A 1 104 ? 4.396 -14.338 -5.163 1.00 79.94 104 SER A O 1
ATOM 842 N N . ARG A 1 105 ? 3.531 -15.265 -3.328 1.00 70.50 105 ARG A N 1
ATOM 843 C CA . ARG A 1 105 ? 4.797 -15.891 -2.936 1.00 70.50 105 ARG A CA 1
ATOM 844 C C . ARG A 1 105 ? 5.223 -17.017 -3.887 1.00 70.50 105 ARG A C 1
ATOM 846 O O . ARG A 1 105 ? 6.415 -17.289 -4.000 1.00 70.50 105 ARG A O 1
ATOM 853 N N . ASP A 1 106 ? 4.264 -17.635 -4.571 1.00 67.88 106 ASP A N 1
ATOM 854 C CA . ASP A 1 106 ? 4.516 -18.687 -5.555 1.00 67.88 106 ASP A CA 1
ATOM 855 C C . ASP A 1 106 ? 5.067 -18.098 -6.865 1.00 67.88 106 ASP A C 1
ATOM 857 O O . ASP A 1 106 ? 5.973 -18.679 -7.466 1.00 67.88 106 ASP A O 1
ATOM 861 N N . ASP A 1 107 ? 4.625 -16.891 -7.241 1.00 66.19 107 ASP A N 1
ATOM 862 C CA . ASP A 1 107 ? 5.170 -16.152 -8.390 1.00 66.19 107 ASP A CA 1
ATOM 863 C C . ASP A 1 107 ? 6.656 -15.817 -8.192 1.00 66.19 107 ASP A C 1
ATOM 865 O O . ASP A 1 107 ? 7.457 -15.948 -9.116 1.00 66.19 107 ASP A O 1
ATOM 869 N N . LEU A 1 108 ? 7.060 -15.489 -6.958 1.00 62.50 108 LEU A N 1
ATOM 870 C CA . LEU A 1 108 ? 8.460 -15.213 -6.612 1.00 62.50 108 LEU A CA 1
ATOM 871 C C . LEU A 1 108 ? 9.383 -16.424 -6.779 1.00 62.50 108 LEU A C 1
ATOM 873 O O . LEU A 1 108 ? 10.558 -16.283 -7.143 1.00 62.50 108 LEU A O 1
ATOM 877 N N . ALA A 1 109 ? 8.867 -17.620 -6.491 1.00 58.75 109 ALA A N 1
ATOM 878 C CA . ALA A 1 109 ? 9.605 -18.863 -6.663 1.00 58.75 109 ALA A CA 1
ATOM 879 C C . ALA A 1 109 ? 9.739 -19.233 -8.149 1.00 58.75 109 ALA A C 1
ATOM 881 O O . ALA A 1 109 ? 10.796 -19.713 -8.560 1.00 58.75 109 ALA A O 1
ATOM 882 N N . ALA A 1 110 ? 8.704 -18.964 -8.952 1.00 58.59 110 ALA A N 1
ATOM 883 C CA . ALA A 1 110 ? 8.703 -19.197 -10.395 1.00 58.59 110 ALA A CA 1
ATOM 884 C C . ALA A 1 110 ? 9.616 -18.215 -11.152 1.00 58.59 110 ALA A C 1
ATOM 886 O O . ALA A 1 110 ? 10.401 -18.638 -11.999 1.00 58.59 110 ALA A O 1
ATOM 887 N N . GLU A 1 111 ? 9.593 -16.927 -10.804 1.00 53.56 111 GLU A N 1
ATOM 888 C CA . GLU A 1 111 ? 10.455 -15.899 -11.408 1.00 53.56 111 GLU A CA 1
ATOM 889 C C . GLU A 1 111 ? 11.939 -16.128 -11.068 1.00 53.56 111 GLU A C 1
ATOM 891 O O . GLU A 1 111 ? 12.821 -15.938 -11.900 1.00 53.56 111 GLU A O 1
ATOM 896 N N . SER A 1 112 ? 12.228 -16.658 -9.874 1.00 50.81 112 SER A N 1
ATOM 897 C CA . SER A 1 112 ? 13.588 -17.071 -9.496 1.00 50.81 112 SER A CA 1
ATOM 898 C C . SER A 1 112 ? 14.092 -18.310 -10.258 1.00 50.81 112 SER A C 1
ATOM 900 O O . SER A 1 112 ? 15.293 -18.581 -10.234 1.00 50.81 112 SER A O 1
ATOM 902 N N . ALA A 1 113 ? 13.200 -19.060 -10.915 1.00 46.34 113 ALA A N 1
ATOM 903 C CA . ALA A 1 113 ? 13.518 -20.247 -11.712 1.00 46.34 113 ALA A CA 1
ATOM 904 C C . ALA A 1 113 ? 13.473 -19.997 -13.232 1.00 46.34 113 ALA A C 1
ATOM 906 O O . ALA A 1 113 ? 14.030 -20.790 -13.987 1.00 46.34 113 ALA A O 1
ATOM 907 N N . SER A 1 114 ? 12.841 -18.908 -13.676 1.00 43.78 114 SER A N 1
ATOM 908 C CA . SER A 1 114 ? 12.658 -18.568 -15.088 1.00 43.78 114 SER A CA 1
ATOM 909 C C . SER A 1 114 ? 13.562 -17.406 -15.490 1.00 43.78 114 SER A C 1
ATOM 911 O O . SER A 1 114 ? 13.137 -16.259 -15.585 1.00 43.78 114 SER A O 1
ATOM 913 N N . SER A 1 115 ? 14.833 -17.709 -15.737 1.00 37.88 115 SER A N 1
ATOM 914 C CA . SER A 1 115 ? 15.763 -16.810 -16.420 1.00 37.88 115 SER A CA 1
ATOM 915 C C . SER A 1 115 ? 15.858 -17.172 -17.906 1.00 37.88 115 SER A C 1
ATOM 917 O O . SER A 1 115 ? 16.925 -17.558 -18.373 1.00 37.88 115 SER A O 1
ATOM 919 N N . GLU A 1 116 ? 14.749 -17.083 -18.638 1.00 37.50 116 GLU A N 1
ATOM 920 C CA . GLU A 1 116 ? 14.740 -17.047 -20.105 1.00 37.50 116 GLU A CA 1
ATOM 921 C C . GLU A 1 116 ? 13.757 -15.956 -20.540 1.00 37.50 116 GLU A C 1
ATOM 923 O O . GLU A 1 116 ? 12.606 -15.924 -20.109 1.00 37.50 116 GLU A O 1
ATOM 928 N N . SER A 1 117 ? 14.268 -14.993 -21.304 1.00 43.16 117 SER A N 1
ATOM 929 C CA . SER A 1 117 ? 13.517 -13.868 -21.848 1.00 43.16 117 SER A CA 1
ATOM 930 C C . SER A 1 117 ? 12.680 -14.340 -23.031 1.00 43.16 117 SER A C 1
ATOM 932 O O . SER A 1 117 ? 13.248 -14.701 -24.062 1.00 43.16 117 SER A O 1
ATOM 934 N N . ASP A 1 118 ? 11.358 -14.280 -22.908 1.00 39.72 118 ASP A N 1
ATOM 935 C CA . ASP A 1 118 ? 10.483 -14.305 -24.074 1.00 39.72 118 ASP A CA 1
ATOM 936 C C . ASP A 1 118 ? 10.343 -12.869 -24.596 1.00 39.72 118 ASP A C 1
ATOM 938 O O . ASP A 1 118 ? 9.807 -11.996 -23.911 1.00 39.72 118 ASP A O 1
ATOM 942 N N . ASP A 1 119 ? 10.866 -12.628 -25.802 1.00 48.03 119 ASP A N 1
ATOM 943 C CA . ASP A 1 119 ? 10.582 -11.438 -26.608 1.00 48.03 119 ASP A CA 1
ATOM 944 C C . ASP A 1 119 ? 9.071 -11.399 -26.892 1.00 48.03 119 ASP A C 1
ATOM 946 O O . ASP A 1 119 ? 8.565 -12.006 -27.840 1.00 48.03 119 ASP A O 1
ATOM 950 N N . VAL A 1 120 ? 8.329 -10.710 -26.029 1.00 49.34 120 VAL A N 1
ATOM 951 C CA . VAL A 1 120 ? 6.960 -10.285 -26.313 1.00 49.34 120 VAL A CA 1
ATOM 952 C C . VAL A 1 120 ? 7.080 -8.968 -27.066 1.00 49.34 120 VAL A C 1
ATOM 954 O O . VAL A 1 120 ? 7.700 -8.042 -26.548 1.00 49.34 120 VAL A O 1
ATOM 957 N N . ASP A 1 121 ? 6.513 -8.880 -28.274 1.00 45.72 121 ASP A N 1
ATOM 958 C CA . ASP A 1 121 ? 6.414 -7.624 -29.030 1.00 45.72 121 ASP A CA 1
ATOM 959 C C . ASP A 1 121 ? 5.651 -6.587 -28.189 1.00 45.72 121 ASP A C 1
ATOM 961 O O . ASP A 1 121 ? 4.417 -6.532 -28.151 1.00 45.72 121 ASP A O 1
ATOM 965 N N . ASP A 1 122 ? 6.425 -5.807 -27.442 1.00 44.72 122 ASP A N 1
ATOM 966 C CA . ASP A 1 122 ? 5.957 -4.881 -26.435 1.00 44.72 122 ASP A CA 1
ATOM 967 C C . ASP A 1 122 ? 5.598 -3.549 -27.096 1.00 44.72 122 ASP A C 1
ATOM 969 O O . ASP A 1 122 ? 6.448 -2.725 -27.442 1.00 44.72 122 ASP A O 1
ATOM 973 N N . TYR A 1 123 ? 4.303 -3.324 -27.295 1.00 48.06 123 TYR A N 1
ATOM 974 C CA . TYR A 1 123 ? 3.798 -2.056 -27.818 1.00 48.06 123 TYR A CA 1
ATOM 975 C C . TYR A 1 123 ? 3.812 -0.926 -26.768 1.00 48.06 123 TYR A C 1
ATOM 977 O O . TYR A 1 123 ? 3.469 0.211 -27.107 1.00 48.06 123 TYR A O 1
ATOM 985 N N . THR A 1 124 ? 4.223 -1.181 -25.515 1.00 50.91 124 THR A N 1
ATOM 986 C CA . THR A 1 124 ? 4.142 -0.202 -24.409 1.00 50.91 124 THR A CA 1
ATOM 987 C C . THR A 1 124 ? 5.135 0.966 -24.494 1.00 50.91 124 THR A C 1
ATOM 989 O O . THR A 1 124 ? 5.092 1.873 -23.667 1.00 50.91 124 THR A O 1
ATOM 992 N N . GLY A 1 125 ? 5.955 1.035 -25.546 1.00 54.84 125 GLY A N 1
ATOM 993 C CA . GLY A 1 125 ? 6.824 2.183 -25.839 1.00 54.84 125 GLY A CA 1
ATOM 994 C C . GLY A 1 125 ? 6.249 3.222 -26.811 1.00 54.84 125 GLY A C 1
ATOM 995 O O . GLY A 1 125 ? 6.867 4.269 -27.010 1.00 54.84 125 GLY A O 1
ATOM 996 N N . THR A 1 126 ? 5.094 2.968 -27.438 1.00 57.41 126 THR A N 1
ATOM 997 C CA . THR A 1 126 ? 4.556 3.859 -28.484 1.00 57.41 126 THR A CA 1
ATOM 998 C C . THR A 1 126 ? 3.336 4.605 -27.963 1.00 57.41 126 THR A C 1
ATOM 1000 O O . THR A 1 126 ? 2.354 3.985 -27.562 1.00 57.41 126 THR A O 1
ATOM 1003 N N . THR A 1 127 ? 3.384 5.940 -27.963 1.00 59.25 127 THR A N 1
ATOM 1004 C CA . THR A 1 127 ? 2.215 6.773 -27.650 1.00 59.25 127 THR A CA 1
ATOM 1005 C C . THR A 1 127 ? 1.069 6.404 -28.598 1.00 59.25 127 THR A C 1
ATOM 1007 O O . THR A 1 127 ? 1.248 6.519 -29.815 1.00 59.25 127 THR A O 1
ATOM 1010 N N . PRO A 1 128 ? -0.093 5.962 -28.089 1.00 62.78 128 PRO A N 1
ATOM 1011 C CA . PRO A 1 128 ? -1.242 5.707 -28.943 1.00 62.78 128 PRO A CA 1
ATOM 1012 C C . PRO A 1 128 ? -1.732 7.042 -29.505 1.00 62.78 128 PRO A C 1
ATOM 1014 O O . PRO A 1 128 ? -1.888 7.990 -28.749 1.00 62.78 128 PRO A O 1
ATOM 1017 N N . SER A 1 129 ? -1.973 7.124 -30.814 1.00 66.31 129 SER A N 1
ATOM 1018 C CA . SER A 1 129 ? -2.540 8.328 -31.440 1.00 66.31 129 SER A CA 1
ATOM 1019 C C . SER A 1 129 ? -4.043 8.478 -31.188 1.00 66.31 129 SER A C 1
ATOM 1021 O O . SER A 1 129 ? -4.607 9.544 -31.410 1.00 66.31 129 SER A O 1
ATOM 1023 N N . VAL A 1 130 ? -4.704 7.396 -30.761 1.00 69.19 130 VAL A N 1
ATOM 1024 C CA . VAL A 1 130 ? -6.154 7.324 -30.566 1.00 69.19 130 VAL A CA 1
ATOM 1025 C C . VAL A 1 130 ? -6.471 6.392 -29.397 1.00 69.19 130 VAL A C 1
ATOM 1027 O O . VAL A 1 130 ? -5.933 5.285 -29.325 1.00 69.19 130 VAL A O 1
ATOM 1030 N N . ILE A 1 131 ? -7.383 6.801 -28.512 1.00 78.00 131 ILE A N 1
ATOM 1031 C CA . ILE A 1 131 ? -7.901 5.981 -27.408 1.00 78.00 131 ILE A CA 1
ATOM 1032 C C . ILE A 1 131 ? -9.430 5.890 -27.457 1.00 78.00 131 ILE A C 1
ATOM 1034 O O . ILE A 1 131 ? -10.106 6.811 -27.910 1.00 78.00 131 ILE A O 1
ATOM 1038 N N . LYS A 1 132 ? -9.992 4.761 -27.006 1.00 72.44 132 LYS A N 1
ATOM 1039 C CA . LYS A 1 132 ? -11.442 4.522 -27.004 1.00 72.44 132 LYS A CA 1
ATOM 1040 C C . LYS A 1 132 ? -11.955 4.322 -25.582 1.00 72.44 132 LYS A C 1
ATOM 1042 O O . LYS A 1 132 ? -11.564 3.357 -24.929 1.00 72.44 132 LYS A O 1
ATOM 1047 N N . ILE A 1 133 ? -12.853 5.193 -25.129 1.00 72.75 133 ILE A N 1
ATOM 1048 C CA . ILE A 1 133 ? -13.429 5.175 -23.777 1.00 72.75 133 ILE A CA 1
ATOM 1049 C C . ILE A 1 133 ? -14.948 5.115 -23.902 1.00 72.75 133 ILE A C 1
ATOM 1051 O O . ILE A 1 133 ? -15.547 5.873 -24.655 1.00 72.75 133 ILE A O 1
ATOM 1055 N N . LEU A 1 134 ? -15.573 4.145 -23.225 1.00 72.00 134 LEU A N 1
ATOM 1056 C CA . LEU A 1 134 ? -17.032 3.937 -23.218 1.00 72.00 134 LEU A CA 1
ATOM 1057 C C . LEU A 1 134 ? -17.700 3.873 -24.610 1.00 72.00 134 LEU A C 1
ATOM 1059 O O . LEU A 1 134 ? -18.905 4.065 -24.741 1.00 72.00 134 LEU A O 1
ATOM 1063 N N . GLY A 1 135 ? -16.939 3.540 -25.656 1.00 71.00 135 GLY A N 1
ATOM 1064 C CA . GLY A 1 135 ? -17.442 3.450 -27.029 1.00 71.00 135 GLY A CA 1
ATOM 1065 C C . GLY A 1 135 ? -17.111 4.656 -27.911 1.00 71.00 135 GLY A C 1
ATOM 1066 O O . GLY A 1 135 ? -17.160 4.509 -29.134 1.00 71.00 135 GLY A O 1
ATOM 1067 N N . GLU A 1 136 ? -16.700 5.780 -27.328 1.00 66.25 136 GLU A N 1
ATOM 1068 C CA . GLU A 1 136 ? -16.284 6.991 -28.038 1.00 66.25 136 GLU A CA 1
ATOM 1069 C C . GLU A 1 136 ? -14.774 7.010 -28.264 1.00 66.25 136 GLU A C 1
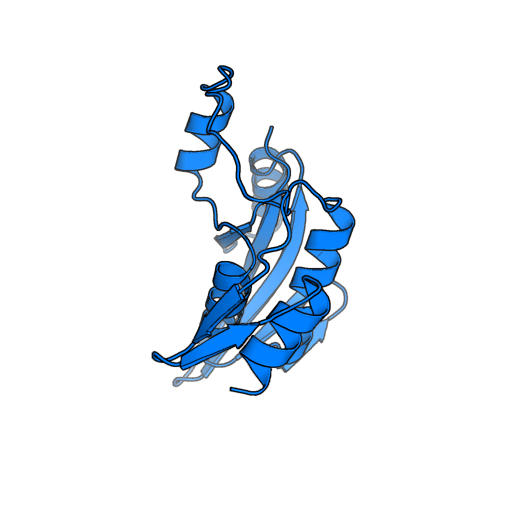ATOM 1071 O O . GLU A 1 136 ? -13.998 6.455 -27.488 1.00 66.25 136 GLU A O 1
ATOM 1076 N N . THR A 1 137 ? -14.369 7.566 -29.404 1.00 83.12 137 THR A N 1
ATOM 1077 C CA . THR A 1 137 ? -12.982 7.538 -29.877 1.00 83.12 137 THR A CA 1
ATOM 1078 C C . THR A 1 137 ? -12.412 8.946 -29.798 1.00 83.12 137 THR A C 1
ATOM 1080 O O . THR A 1 137 ? -13.027 9.876 -30.316 1.00 83.12 137 THR A O 1
ATOM 1083 N N . HIS A 1 138 ? -11.257 9.086 -29.154 1.00 74.06 138 HIS A N 1
ATOM 1084 C CA . HIS A 1 138 ? -10.594 10.360 -28.911 1.00 74.06 138 HIS A CA 1
ATOM 1085 C C . HIS A 1 138 ? -9.168 10.316 -29.454 1.00 74.06 138 HIS A C 1
ATOM 1087 O O . HIS A 1 138 ? -8.406 9.403 -29.127 1.00 74.06 138 HIS A O 1
ATOM 1093 N N . ASP A 1 139 ? -8.822 11.306 -30.272 1.00 80.94 139 ASP A N 1
ATOM 1094 C CA . ASP A 1 139 ? -7.458 11.512 -30.752 1.00 80.94 139 ASP A CA 1
ATOM 1095 C C . ASP A 1 139 ? -6.611 12.124 -29.633 1.00 80.94 139 ASP A C 1
ATOM 1097 O O . ASP A 1 139 ? -7.090 12.993 -28.900 1.00 80.94 139 ASP A O 1
ATOM 1101 N N . VAL A 1 140 ? -5.371 11.656 -29.487 1.00 76.38 140 VAL A N 1
ATOM 1102 C CA . VAL A 1 140 ? -4.459 12.106 -28.429 1.00 76.38 140 VAL A CA 1
ATOM 1103 C C . VAL A 1 140 ? -3.026 12.177 -28.942 1.00 76.38 140 VAL A C 1
ATOM 1105 O O . VAL A 1 140 ? -2.540 11.279 -29.629 1.00 76.38 140 VAL A O 1
ATOM 1108 N N . ASP A 1 141 ? -2.327 13.247 -28.568 1.00 71.00 141 ASP A N 1
ATOM 1109 C CA . ASP A 1 141 ? -0.975 13.526 -29.074 1.00 71.00 141 ASP A CA 1
ATOM 1110 C C . ASP A 1 141 ? 0.134 13.066 -28.108 1.00 71.00 141 ASP A C 1
ATOM 1112 O O . ASP A 1 141 ? 1.318 13.031 -28.455 1.00 71.00 141 ASP A O 1
ATOM 1116 N N . SER A 1 142 ? -0.218 12.731 -26.860 1.00 72.19 142 SER A N 1
ATOM 1117 C CA . SER A 1 142 ? 0.734 12.310 -25.826 1.00 72.19 142 SER A CA 1
ATOM 1118 C C . SER A 1 142 ? 0.094 11.428 -24.751 1.00 72.19 142 SER A C 1
ATOM 1120 O O . SER A 1 142 ? -1.116 11.449 -24.547 1.00 72.19 142 SER A O 1
ATOM 1122 N N . TRP A 1 143 ? 0.915 10.707 -23.982 1.00 72.88 143 TRP A N 1
ATOM 1123 C CA . TRP A 1 143 ? 0.443 9.910 -22.841 1.00 72.88 143 TRP A CA 1
ATOM 1124 C C . TRP A 1 143 ? -0.221 10.747 -21.742 1.00 72.88 143 TRP A C 1
ATOM 1126 O O . TRP A 1 143 ? -1.171 10.293 -21.111 1.00 72.88 143 TRP A O 1
ATOM 1136 N N . ALA A 1 144 ? 0.250 11.975 -21.516 1.00 74.88 144 ALA A N 1
ATOM 1137 C CA . ALA A 1 144 ? -0.385 12.882 -20.562 1.00 74.88 144 ALA A CA 1
ATOM 1138 C C . ALA A 1 144 ? -1.791 13.291 -21.030 1.00 74.88 144 ALA A C 1
ATOM 1140 O O . ALA A 1 144 ? -2.709 13.397 -20.218 1.00 74.88 144 ALA A O 1
ATOM 1141 N N . ASP A 1 145 ? -1.959 13.463 -22.339 1.00 72.06 145 ASP A N 1
ATOM 1142 C CA . ASP A 1 145 ? -3.234 13.801 -22.968 1.00 72.06 145 ASP A CA 1
ATOM 1143 C C . ASP A 1 145 ? -4.196 12.607 -22.920 1.00 72.06 145 ASP A C 1
ATOM 1145 O O . ASP A 1 145 ? -5.327 12.735 -22.460 1.00 72.06 145 ASP A O 1
ATOM 1149 N N . ALA A 1 146 ? -3.692 11.404 -23.214 1.00 72.56 146 ALA A N 1
ATOM 1150 C CA . ALA A 1 146 ? -4.430 10.151 -23.070 1.00 72.56 146 ALA A CA 1
ATOM 1151 C C . ALA A 1 146 ? -4.966 9.932 -21.648 1.00 72.56 146 ALA A C 1
ATOM 1153 O O . ALA A 1 146 ? -6.130 9.580 -21.465 1.00 72.56 146 ALA A O 1
ATOM 1154 N N . LEU A 1 147 ? -4.137 10.186 -20.632 1.00 77.31 147 LEU A N 1
ATOM 1155 C CA . LEU A 1 147 ? -4.551 10.081 -19.233 1.00 77.31 147 LEU A CA 1
ATOM 1156 C C . LEU A 1 147 ? -5.549 11.175 -18.841 1.00 77.31 147 LEU A C 1
ATOM 1158 O O . LEU A 1 147 ? -6.469 10.913 -18.073 1.00 77.31 147 LEU A O 1
ATOM 1162 N N . THR A 1 148 ? -5.395 12.386 -19.374 1.00 76.81 148 THR A N 1
ATOM 1163 C CA . THR A 1 148 ? -6.315 13.496 -19.093 1.00 76.81 148 THR A CA 1
ATOM 1164 C C . THR A 1 148 ? -7.695 13.225 -19.689 1.00 76.81 148 THR A C 1
ATOM 1166 O O . THR A 1 148 ? -8.697 13.377 -18.994 1.00 76.81 148 THR A O 1
ATOM 1169 N N . VAL A 1 149 ? -7.752 12.751 -20.936 1.00 74.38 149 VAL A N 1
ATOM 1170 C CA . VAL A 1 149 ? -8.997 12.355 -21.609 1.00 74.38 149 VAL A CA 1
ATOM 1171 C C . VAL A 1 149 ? -9.661 11.178 -20.888 1.00 74.38 149 VAL A C 1
ATOM 1173 O O . VAL A 1 149 ? -10.868 11.204 -20.679 1.00 74.38 149 VAL A O 1
ATOM 1176 N N . ALA A 1 150 ? -8.883 10.197 -20.420 1.00 70.50 150 ALA A N 1
ATOM 1177 C CA . ALA A 1 150 ? -9.401 9.059 -19.657 1.00 70.50 150 ALA A CA 1
ATOM 1178 C C . ALA A 1 150 ? -9.989 9.423 -18.286 1.00 70.50 150 ALA A C 1
ATOM 1180 O O . ALA A 1 150 ? -10.855 8.708 -17.796 1.00 70.50 150 ALA A O 1
ATOM 1181 N N . VAL A 1 151 ? -9.522 10.506 -17.660 1.00 74.69 151 VAL A N 1
ATOM 1182 C CA . VAL A 1 151 ? -10.033 10.978 -16.360 1.00 74.69 151 VAL A CA 1
ATOM 1183 C C . VAL A 1 151 ? -11.217 11.938 -16.524 1.00 74.69 151 VAL A C 1
ATOM 1185 O O . VAL A 1 151 ? -12.011 12.094 -15.597 1.00 74.69 151 VAL A O 1
ATOM 1188 N N . ALA A 1 152 ? -11.323 12.609 -17.672 1.00 68.31 152 ALA A N 1
ATOM 1189 C CA . ALA A 1 152 ? -12.374 13.585 -17.952 1.00 68.31 152 ALA A CA 1
ATOM 1190 C C . ALA A 1 152 ? -13.643 12.984 -18.588 1.00 68.31 152 ALA A C 1
ATOM 1192 O O . ALA A 1 152 ? -14.683 13.647 -18.554 1.00 68.31 152 ALA A O 1
ATOM 1193 N N . ALA A 1 153 ? -13.545 11.789 -19.178 1.00 59.28 153 ALA A N 1
ATOM 1194 C CA . ALA A 1 153 ? -14.653 11.026 -19.763 1.00 59.28 153 ALA A CA 1
ATOM 1195 C C . ALA A 1 153 ? -15.388 10.179 -18.711 1.00 59.28 153 ALA A C 1
ATOM 1197 O O . ALA A 1 153 ? -16.637 10.117 -18.785 1.00 59.28 153 ALA A O 1
#

Secondary structure (DSSP, 8-state):
---EEEEEEEEEEEETTEEEEEEEEEEES-HHHHHHHHHHH-SS-EEEEEEPPPTTS-HHHHHHHHHHHHHHH-SEEETTEEEEETTHHHHHHHHHHTTS-B--HHHHHHHTT---------GGGS--SEEEETTEEEE-SSHHHHHHHHHH-

Radius of gyration: 18.67 Å; chains: 1; bounding box: 33×34×50 Å

Sequence (153 aa):
MSDVVYAIRISHLEYSGLKIMDIKMGKSTDIDNTLRQYSRGNRDIELLDMWTPNPDKTLSTAERGVQAVAERYAYDKQSEKFVFLQGAYQEFAETVNMLLRNMSRDDLAAESASSESDDVDDYTGTTPSVIKILGETHDVDSWADALTVAVAA

pLDDT: mean 78.8, std 14.41, range [37.5, 94.31]

Foldseek 3Di:
DAWKWWKKFQDWDDDPLKIKTKIFIDIDPCVPVVVVVSVVPGVPMDTDWIFHDDPVDDSVRLSVVLVVLLVVLFPDDDPRIGMHIRCSVVVSVVVVVVVTPIDDPVNVVVVVVDPDDDPDVDPVVDADQWDADPRDIDGDDGPVRVVVVNVVD

=== Feature glossary ===
Annotated list of the representations used here:

Nearest PDB structures. The Foldseek neighbor list gives the closest experimentally determined structures in the PDB, ranked by structural alignment. TM-score near 1 means near-identical fold; near 0.3 means only rough topology match. This is how one finds what a novel AlphaFold prediction most resembles in the solved-structure universe.

Foldseek 3Di. Foldseek's 3Di representation compresses backbone geometry into a per-residue letter drawn from a learned twenty-state alphabet. It captures the tertiary interaction pattern around each residue — which residues are packed against it in space, regardless of where they are in sequence.

Radius of gyration, Cα contacts, bounding box. Radius of gyration (Rg) is the root-mean-square distance of Cα atoms from their centroid — a single number for overall size and compactness. A globular domain of N residues has Rg ≈ 2.2·N^0.38 Å; an extended or disordered chain has a much larger Rg. The Cα contact count is the number of residue pairs whose Cα atoms are within 8 Å and are more than four positions apart in sequence — a standard proxy for tertiary packing density. The bounding box is the smallest axis-aligned box enclosing all Cα atoms.

InterPro / GO / CATH / organism. The annotation block draws on four external resources. InterPro: which protein families and domains the sequence belongs to. GO: standardized terms for what the protein does, what process it participates in, and where in the cell it acts. CATH: which structural fold it has in the CATH hierarchy. Organism: the species of origin.

mmCIF coordinates. The mmCIF block holds the 3D Cartesian coordinates of each backbone atom (N, Cα, C, O) in ångströms. mmCIF is the PDB's canonical archive format — a tagged-loop text representation of the atomic model.

pLDDT. pLDDT is the predicted lDDT-Cα score: AlphaFold's confidence that the local environment of each residue (all inter-atomic distances within 15 Å) is correctly placed. It is a per-residue number between 0 and 100, with higher meaning more reliable.

Backbone torsions (φ/ψ). φ (phi) and ψ (psi) are the two rotatable backbone dihedrals per residue: φ is the C(i-1)–N–Cα–C torsion, ψ is the N–Cα–C–N(i+1) torsion, both in degrees on (−180°, 180°]. α-helical residues cluster near (−60°, −45°); β-strand residues near (−120°, +130°). A Ramachandran plot is simply a scatter of (φ, ψ) for every residue.

B-factor. For experimental (PDB) structures, the B-factor (temperature factor) quantifies the positional spread of each atom in the crystal — a combination of thermal vibration and static disorder — in units of Å². High B-factors mark flexible loops or poorly resolved regions; low B-factors mark the rigid, well-ordered core.

Secondary structure (3-state, P-SEA). SS3 is a coarse helix/strand/coil call (letters a/b/c) made by the P-SEA algorithm from inter-Cα distances and dihedrals. It is less detailed than DSSP but needs only Cα positions.

Predicted aligned error. Predicted aligned error is AlphaFold's pairwise confidence. Unlike pLDDT (per-residue), PAE is per-residue-pair and captures whether two parts of the structure are correctly placed relative to each other. Units are ångströms of expected positional error.

Solvent-accessible surface area. Solvent-accessible surface area (SASA) is the area in Å² traced out by the centre of a 1.4 Å probe sphere (a water molecule) rolled over the protein's van der Waals surface (Shrake–Rupley / Lee–Richards construction). Buried residues have near-zero SASA; fully exposed residues can exceed 200 Å². The total SASA scales roughly with the number of surface residues.

Secondary structure (8-state, DSSP). The SS8 string is DSSP's per-residue secondary-structure call. α-helix (H) means an i→i+4 H-bond ladder; β-strand (E) means the residue participates in a β-sheet; 3₁₀ (G) and π (I) are tighter and wider helices; T/S are turns/bends; '-' is loop.

Rendered structure images. Structure images are PyMOL renders from six orthogonal camera directions. Cartoon representation draws helices as coils and strands as arrows; sticks shows the backbone as bonds; surface shows the solvent-excluded envelope. Rainbow coloring maps sequence position to hue (blue→red, N→C); chain coloring assigns a distinct color per polypeptide.

Sequence. The amino-acid sequence is the protein's primary structure: the linear order of residues from the N-terminus to the C-terminus, written in one-letter code. Everything else here — the 3D coordinates, the secondary structure, the domain annotations — is ultimately a consequence of this string.

Contact-map, Ramachandran, and PAE plots. Three diagnostic plots accompany the record. The Cα contact map visualizes the tertiary structure as a 2D adjacency matrix (8 Å cutoff, sequence-local contacts suppressed). The Ramachandran plot shows the distribution of backbone (φ, ψ) torsions, with points in the α and β basins reflecting secondary structure content. The PAE plot shows AlphaFold's inter-residue confidence as a color matrix.